Protein AF-A0A7Y0SG34-F1 (afdb_monomer)

Mean predicted aligned error: 2.85 Å

pLDDT: mean 96.0, std 1.93, range [86.69, 98.38]

Solvent-accessible surface area (backbone atoms only — not comparable to full-atom values): 5290 Å² total; per-residue (Å²): 92,63,97,73,68,72,45,52,98,57,54,61,65,70,36,43,35,60,62,60,48,54,52,49,43,51,53,39,43,78,70,74,42,93,70,56,73,91,75,56,89,70,76,48,65,58,51,78,89,48,66,86,47,54,76,66,54,34,61,77,52,41,60,60,52,49,53,58,52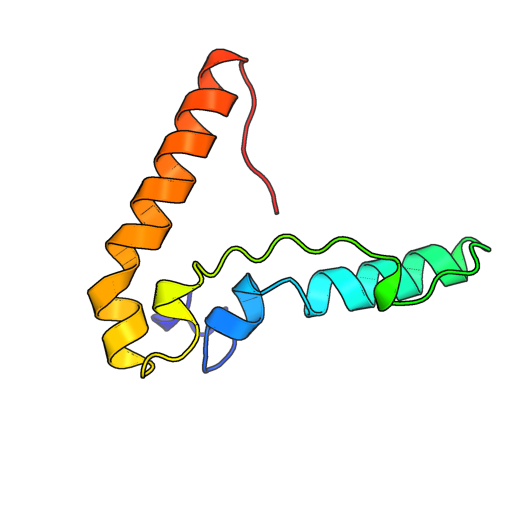,48,54,53,45,55,58,30,47,77,70,80,44,79,87,83,134

Sequence (85 aa):
AWQQGLTEPDPRSDLDGSDVMRKLVILARESGLDIEPDSVKVESLVPEELRELSLDDFFDNGALLSEILQERLTKAQRNDQVLRY

Organism: Vibrio parahaemolyticus (NCBI:txid670)

Secondary structure (DSSP, 8-state):
-GGGT-S-SSTHHHHSSHHHHHHHHHHHHHTT----GGGS----SS-HHHHTS-HHHHHHTTHHHHHHHHHHHHHHHTTT-----

Radius of gyration: 15.42 Å; Cα contacts (8 Å, |Δi|>4): 56; chains: 1; bounding box: 36×34×36 Å

Nearest PDB structures (foldseek):
  3do5-assembly1_A-2  TM=7.134E-01  e=3.544E-01  Archaeoglobus fulgidus

Foldseek 3Di:
DQVVVPAPVQNQVVQQCPVVLVVVCVVCVVVVHDDDSVNDDTDGLQPPVLPPDDSVVNVVPCVVSVVVVVVVQVVQVVVVHGDDD

InterPro domains:
  IPR001342 Homoserine dehydrogenase, catalytic [PF00742] (1-85)
  IPR011147 Bifunctional aspartokinase/homoserine dehydrogenase, homoserine dehydrogenase domain [PTHR43070] (1-85)
  IPR019811 Homoserine dehydrogenase, conserved site [PS01042] (1-23)

Structure (mmCIF, N/CA/C/O backbone):
data_AF-A0A7Y0SG34-F1
#
_entry.id   AF-A0A7Y0SG34-F1
#
loop_
_atom_site.group_PDB
_atom_site.id
_atom_site.type_symbol
_atom_site.label_atom_id
_atom_site.label_alt_id
_atom_site.label_comp_id
_atom_site.label_asym_id
_atom_site.label_entity_id
_atom_site.label_seq_id
_atom_site.pdbx_PDB_ins_code
_atom_site.Cartn_x
_atom_site.Cartn_y
_atom_site.Cartn_z
_atom_site.occupancy
_atom_site.B_iso_or_equiv
_atom_site.auth_seq_id
_atom_site.auth_comp_id
_atom_site.auth_asym_id
_atom_site.auth_atom_id
_atom_site.pdbx_PDB_model_num
ATOM 1 N N . ALA A 1 1 ? 13.778 0.152 -0.260 1.00 87.75 1 ALA A N 1
ATOM 2 C CA . ALA A 1 1 ? 12.951 -0.882 0.390 1.00 87.75 1 ALA A CA 1
ATOM 3 C C . ALA A 1 1 ? 13.111 -2.229 -0.316 1.00 87.75 1 ALA A C 1
ATOM 5 O O . ALA A 1 1 ? 13.697 -3.117 0.284 1.00 87.75 1 ALA A O 1
ATOM 6 N N . TRP A 1 2 ? 12.734 -2.352 -1.595 1.00 92.81 2 TRP A N 1
ATOM 7 C CA . 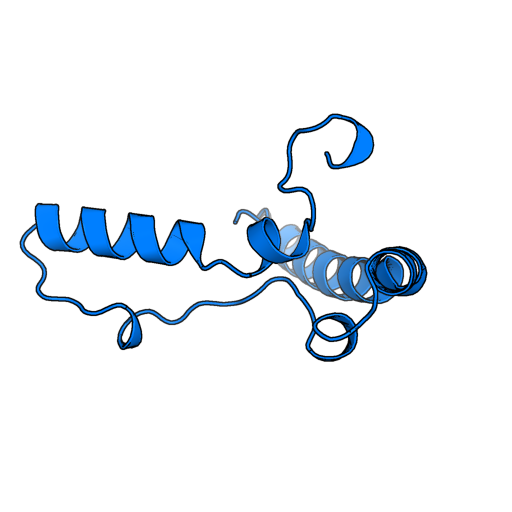TRP A 1 2 ? 12.794 -3.629 -2.330 1.00 92.81 2 TRP A CA 1
ATOM 8 C C . TRP A 1 2 ? 14.197 -4.255 -2.426 1.00 92.81 2 TRP A C 1
ATOM 10 O O . TRP A 1 2 ? 14.417 -5.341 -1.905 1.00 92.81 2 TRP A O 1
ATOM 20 N N . GLN A 1 3 ? 15.201 -3.526 -2.933 1.00 91.81 3 GLN A N 1
ATOM 21 C CA . GLN A 1 3 ? 16.600 -4.011 -2.979 1.00 91.81 3 GLN A CA 1
ATOM 22 C C . GLN A 1 3 ? 17.209 -4.312 -1.595 1.00 91.81 3 GLN A C 1
ATOM 24 O O . GLN A 1 3 ? 18.241 -4.965 -1.499 1.00 91.81 3 GLN A O 1
ATOM 29 N N . GLN A 1 4 ? 16.594 -3.803 -0.523 1.00 95.06 4 GLN A N 1
ATOM 30 C CA . GLN A 1 4 ? 17.021 -4.028 0.861 1.00 95.06 4 GLN A CA 1
ATOM 31 C C . GLN A 1 4 ? 16.275 -5.205 1.512 1.00 95.06 4 GLN A C 1
ATOM 33 O O . GLN A 1 4 ? 16.512 -5.482 2.683 1.00 95.06 4 GLN A O 1
ATOM 38 N N . GLY A 1 5 ? 15.368 -5.874 0.788 1.00 93.69 5 GLY A N 1
ATOM 39 C CA . GLY A 1 5 ? 14.562 -6.980 1.308 1.00 93.69 5 GLY A CA 1
ATOM 40 C C . GLY A 1 5 ? 13.516 -6.556 2.342 1.00 93.69 5 GLY A C 1
ATOM 41 O O . GLY A 1 5 ? 13.170 -7.348 3.209 1.00 93.69 5 GLY A O 1
ATOM 42 N N . LEU A 1 6 ? 13.052 -5.301 2.294 1.00 93.88 6 LEU A N 1
ATOM 43 C CA . LEU A 1 6 ? 12.049 -4.759 3.228 1.00 93.88 6 LEU A CA 1
ATOM 44 C C . LEU A 1 6 ? 10.607 -4.858 2.709 1.00 93.88 6 LEU A C 1
ATOM 46 O O . LEU A 1 6 ? 9.700 -4.351 3.359 1.00 93.88 6 LEU A O 1
ATOM 50 N N . THR A 1 7 ? 10.417 -5.424 1.524 1.00 94.94 7 THR A N 1
ATOM 51 C CA . THR A 1 7 ? 9.120 -5.605 0.864 1.00 94.94 7 THR A CA 1
ATOM 52 C C . THR A 1 7 ? 8.948 -7.074 0.515 1.00 94.94 7 THR A C 1
ATOM 54 O O . THR A 1 7 ? 9.927 -7.826 0.481 1.00 94.94 7 THR A O 1
ATOM 57 N N . GLU A 1 8 ? 7.731 -7.452 0.155 1.00 95.31 8 GLU A N 1
ATOM 58 C CA . GLU A 1 8 ? 7.467 -8.707 -0.534 1.00 95.31 8 GLU A CA 1
ATOM 59 C C . GLU A 1 8 ? 8.236 -8.782 -1.874 1.00 95.31 8 GLU A C 1
ATOM 61 O O . GLU A 1 8 ? 8.673 -7.746 -2.406 1.00 95.31 8 GLU A O 1
ATOM 66 N N . PRO A 1 9 ? 8.427 -9.994 -2.447 1.00 95.31 9 PRO A N 1
ATOM 67 C CA . PRO A 1 9 ? 9.094 -10.164 -3.740 1.00 95.31 9 PRO A CA 1
ATOM 68 C C . PRO A 1 9 ? 8.476 -9.297 -4.840 1.00 95.31 9 PRO A C 1
ATOM 70 O O . PRO A 1 9 ? 9.198 -8.729 -5.660 1.00 95.31 9 PRO A O 1
ATOM 73 N N . ASP A 1 10 ? 7.150 -9.159 -4.801 1.00 95.88 10 ASP A N 1
ATOM 74 C CA . ASP A 1 10 ? 6.399 -8.177 -5.567 1.00 95.88 10 ASP A CA 1
ATOM 75 C C . ASP A 1 10 ? 5.927 -7.039 -4.639 1.00 95.88 10 ASP A C 1
ATOM 77 O O . ASP A 1 10 ? 4.996 -7.248 -3.849 1.00 95.88 10 ASP A O 1
ATOM 81 N N . PRO A 1 11 ? 6.519 -5.832 -4.734 1.00 95.56 11 PRO A N 1
ATOM 82 C CA . PRO A 1 11 ? 6.215 -4.714 -3.843 1.00 95.56 11 PRO A CA 1
ATOM 83 C C . PRO A 1 11 ? 4.788 -4.180 -4.007 1.00 95.56 11 PRO A C 1
ATOM 85 O O . PRO A 1 11 ? 4.318 -3.434 -3.150 1.00 95.56 11 PRO A O 1
ATOM 88 N N . ARG A 1 12 ? 4.066 -4.549 -5.075 1.00 96.50 12 ARG A N 1
ATOM 89 C CA . ARG A 1 12 ? 2.647 -4.193 -5.226 1.00 96.50 12 ARG A CA 1
ATOM 90 C C . ARG A 1 12 ? 1.799 -4.772 -4.097 1.00 96.50 12 ARG A C 1
ATOM 92 O O . ARG A 1 12 ? 0.843 -4.124 -3.688 1.00 96.50 12 ARG A O 1
ATOM 99 N N . SER A 1 13 ? 2.195 -5.918 -3.543 1.00 95.38 13 SER A N 1
ATOM 100 C CA . SER A 1 13 ? 1.508 -6.572 -2.419 1.00 95.38 13 SER A CA 1
ATOM 101 C C . SER A 1 13 ? 1.581 -5.758 -1.120 1.00 95.38 13 SER A C 1
ATOM 103 O O . SER A 1 13 ? 0.664 -5.805 -0.309 1.00 95.38 13 SER A O 1
ATOM 105 N N . ASP A 1 14 ? 2.651 -4.982 -0.918 1.00 95.06 14 ASP A N 1
ATOM 106 C CA . ASP A 1 14 ? 2.762 -4.056 0.219 1.00 95.06 14 ASP A CA 1
ATOM 107 C C . ASP A 1 14 ? 1.956 -2.768 -0.014 1.00 95.06 14 ASP A C 1
ATOM 109 O O . ASP A 1 14 ? 1.468 -2.131 0.922 1.00 95.06 14 ASP A O 1
ATOM 113 N N . LEU A 1 15 ? 1.828 -2.366 -1.280 1.00 95.81 15 LEU A N 1
ATOM 114 C CA . LEU A 1 15 ? 1.196 -1.117 -1.701 1.00 95.81 15 LEU A CA 1
ATOM 115 C C . LEU A 1 15 ? -0.320 -1.247 -1.915 1.00 95.81 15 LEU A C 1
ATOM 117 O O . LEU A 1 15 ? -1.015 -0.231 -1.939 1.00 95.81 15 LEU A O 1
ATOM 121 N N . ASP A 1 16 ? -0.853 -2.461 -2.060 1.00 95.62 16 ASP A N 1
ATOM 122 C CA . ASP A 1 16 ? -2.272 -2.688 -2.353 1.00 95.62 16 ASP A CA 1
ATOM 123 C C . ASP A 1 16 ? -3.212 -2.483 -1.152 1.00 95.62 16 ASP A C 1
ATOM 125 O O . ASP A 1 16 ? -4.417 -2.316 -1.338 1.00 95.62 16 ASP A O 1
ATOM 129 N N . GLY A 1 17 ? -2.661 -2.446 0.067 1.00 95.06 17 GLY A N 1
ATOM 130 C CA . GLY A 1 17 ? -3.404 -2.214 1.309 1.00 95.06 17 GLY A CA 1
ATOM 131 C C . GLY A 1 17 ? -4.134 -3.434 1.870 1.00 95.06 17 GLY A C 1
ATOM 132 O O . GLY A 1 17 ? -4.773 -3.332 2.919 1.00 95.06 17 GLY A O 1
ATOM 133 N N . SER A 1 18 ? -4.015 -4.600 1.234 1.00 94.62 18 SER A N 1
ATOM 134 C CA . SER A 1 18 ? -4.675 -5.833 1.666 1.00 94.62 18 SER A CA 1
ATOM 135 C C . SER A 1 18 ? -4.217 -6.281 3.059 1.00 94.62 18 SER A C 1
ATOM 137 O O . SER A 1 18 ? -5.032 -6.739 3.864 1.00 94.62 18 SER A O 1
ATOM 139 N N . ASP A 1 19 ? -2.935 -6.108 3.392 1.00 94.88 19 ASP A N 1
ATOM 140 C CA . ASP A 1 19 ? -2.401 -6.452 4.712 1.00 94.88 19 ASP A CA 1
ATOM 141 C C . ASP A 1 19 ? -2.917 -5.530 5.823 1.00 94.88 19 ASP A C 1
ATOM 143 O O . ASP A 1 19 ? -3.367 -5.997 6.875 1.00 94.88 19 ASP A O 1
ATOM 147 N N . VAL A 1 20 ? -2.941 -4.224 5.557 1.00 95.25 20 VAL A N 1
ATOM 148 C CA . VAL A 1 20 ? -3.486 -3.223 6.483 1.00 95.25 20 VAL A CA 1
ATOM 149 C C . VAL A 1 20 ? -4.980 -3.459 6.704 1.00 95.25 20 VAL A C 1
ATOM 151 O O . VAL A 1 20 ? -5.436 -3.441 7.847 1.00 95.25 20 VAL A O 1
ATOM 154 N N . MET A 1 21 ? -5.732 -3.772 5.644 1.00 97.06 21 MET A N 1
ATOM 155 C CA . MET A 1 21 ? -7.148 -4.132 5.733 1.00 97.06 21 MET A CA 1
ATOM 156 C C . MET A 1 21 ? -7.371 -5.334 6.654 1.00 97.06 21 MET A C 1
ATOM 158 O O . MET A 1 21 ? -8.198 -5.259 7.563 1.00 97.06 21 MET A O 1
ATOM 162 N N . ARG A 1 22 ? -6.627 -6.435 6.463 1.00 96.88 22 ARG A N 1
ATOM 163 C CA . ARG A 1 22 ? -6.756 -7.629 7.319 1.00 96.88 22 ARG A CA 1
ATOM 164 C C . ARG A 1 22 ? -6.504 -7.288 8.785 1.00 96.88 22 ARG A C 1
ATOM 166 O O . ARG A 1 22 ? -7.286 -7.686 9.647 1.00 96.88 22 ARG A O 1
ATOM 173 N N . LYS A 1 23 ? -5.447 -6.521 9.065 1.00 96.50 23 LYS A N 1
ATOM 174 C CA . LYS A 1 23 ? -5.104 -6.080 10.425 1.00 96.50 23 LYS A CA 1
ATOM 175 C C . LYS A 1 23 ? -6.199 -5.201 11.030 1.00 96.50 23 LYS A C 1
ATOM 177 O O . LYS A 1 23 ? -6.581 -5.421 12.175 1.00 96.50 23 LYS A O 1
ATOM 182 N N . LEU A 1 24 ? -6.742 -4.256 10.264 1.00 96.88 24 LEU A N 1
ATOM 183 C CA . LEU A 1 24 ? -7.835 -3.388 10.703 1.00 96.88 24 LEU A CA 1
ATOM 184 C C . LEU A 1 24 ? -9.093 -4.191 11.059 1.00 96.88 24 LEU A C 1
ATOM 186 O O . LEU A 1 24 ? -9.668 -3.964 12.119 1.00 96.88 24 LEU A O 1
ATOM 190 N N . VAL A 1 25 ? -9.501 -5.142 10.211 1.00 98.06 25 VAL A N 1
ATOM 191 C CA . VAL A 1 25 ? -10.676 -5.999 10.463 1.00 98.06 25 VAL A CA 1
ATOM 192 C C . VAL A 1 25 ? -10.492 -6.814 11.741 1.00 98.06 25 VAL A C 1
ATOM 194 O O . VAL A 1 25 ? -11.403 -6.865 12.564 1.00 98.06 25 VAL A O 1
ATOM 197 N N . ILE A 1 26 ? -9.310 -7.411 11.940 1.00 98.06 26 ILE A N 1
ATOM 198 C CA . ILE A 1 26 ? -8.991 -8.148 13.171 1.00 98.06 26 ILE A CA 1
ATOM 199 C C . ILE A 1 26 ? -9.135 -7.225 14.386 1.00 98.06 26 ILE A C 1
ATOM 201 O O . ILE A 1 26 ? -9.876 -7.545 15.308 1.00 98.06 26 ILE A O 1
ATOM 205 N N . LEU A 1 27 ? -8.499 -6.051 14.370 1.00 98.06 27 LEU A N 1
ATOM 206 C CA . LEU A 1 27 ? -8.551 -5.111 15.496 1.00 98.06 27 LEU A CA 1
ATOM 207 C C . LEU A 1 27 ? -9.969 -4.604 15.790 1.00 98.06 27 LEU A C 1
ATOM 209 O O . LEU A 1 27 ? -10.340 -4.448 16.954 1.00 98.06 27 LEU A O 1
ATOM 213 N N . ALA A 1 28 ? -10.767 -4.356 14.752 1.00 98.00 28 ALA A N 1
ATOM 214 C CA . ALA A 1 28 ? -12.151 -3.925 14.899 1.00 98.00 28 ALA A CA 1
ATOM 215 C C . ALA A 1 28 ? -13.007 -5.011 15.571 1.00 98.00 28 ALA A C 1
ATOM 217 O O . ALA A 1 28 ? -13.737 -4.709 16.517 1.00 98.00 28 ALA A O 1
ATOM 218 N N . ARG A 1 29 ? -12.852 -6.273 15.152 1.00 97.88 29 ARG A N 1
ATOM 219 C CA . ARG A 1 29 ? -13.535 -7.427 15.757 1.00 97.88 29 ARG A CA 1
ATOM 220 C C . ARG A 1 29 ? -13.136 -7.638 17.211 1.00 97.88 29 ARG A C 1
ATOM 222 O O . ARG A 1 29 ? -14.011 -7.780 18.060 1.00 97.88 29 ARG A O 1
ATOM 229 N N . GLU A 1 30 ? -11.843 -7.551 17.522 1.00 98.19 30 GLU A N 1
ATOM 230 C CA . GLU A 1 30 ? -11.349 -7.608 18.909 1.00 98.19 30 GLU A CA 1
ATOM 231 C C . GLU A 1 30 ? -11.890 -6.451 19.772 1.00 98.19 30 GLU A C 1
ATOM 233 O O . GLU A 1 30 ? -12.029 -6.582 20.987 1.00 98.19 30 GLU A O 1
ATOM 238 N N . SER A 1 31 ? -12.258 -5.328 19.148 1.00 98.06 31 SER A N 1
ATOM 239 C C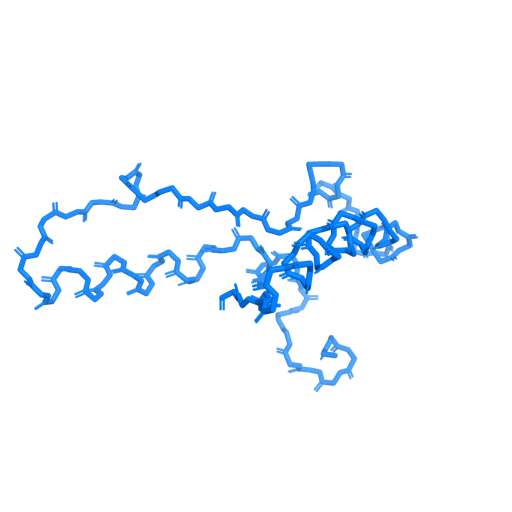A . SER A 1 31 ? -12.895 -4.180 19.810 1.00 98.06 31 SER A CA 1
ATOM 240 C C . SER A 1 31 ? -14.426 -4.294 19.914 1.00 98.06 31 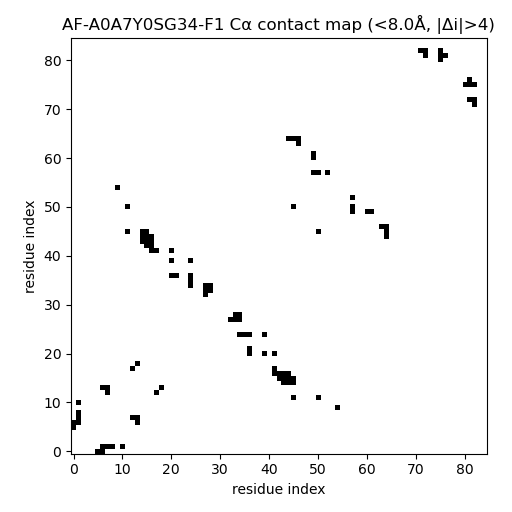SER A C 1
ATOM 242 O O . SER A 1 31 ? -15.079 -3.350 20.360 1.00 98.06 31 SER A O 1
ATOM 244 N N . GLY A 1 32 ? -15.016 -5.424 19.509 1.00 97.88 32 GLY A N 1
ATOM 245 C CA . GLY A 1 32 ? -16.459 -5.678 19.567 1.00 97.88 32 GLY A CA 1
ATOM 246 C C . GLY A 1 32 ? -17.262 -5.142 18.377 1.00 97.88 32 GLY A C 1
ATOM 247 O O . GLY A 1 32 ? -18.488 -5.081 18.460 1.00 97.88 32 GLY A O 1
ATOM 248 N N . LEU A 1 33 ? -16.602 -4.742 17.284 1.00 97.88 33 LEU A N 1
ATOM 249 C CA . LEU A 1 33 ? -17.268 -4.331 16.047 1.00 97.88 33 LEU A CA 1
ATOM 250 C C . LEU A 1 33 ? -17.446 -5.532 15.115 1.00 97.88 33 LEU A C 1
ATOM 252 O O . LEU A 1 33 ? -16.476 -6.193 14.749 1.00 97.88 33 LEU A O 1
ATOM 256 N N . ASP A 1 34 ? -18.681 -5.773 14.683 1.00 96.31 34 ASP A N 1
ATOM 257 C CA . ASP A 1 34 ? -18.981 -6.775 13.663 1.00 96.31 34 ASP A CA 1
ATOM 258 C C . ASP A 1 34 ? -18.784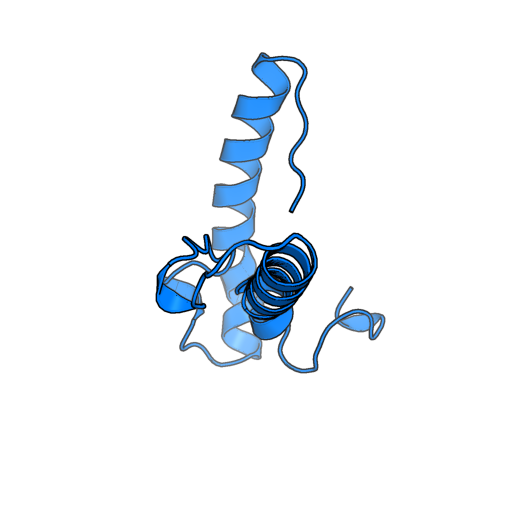 -6.165 12.268 1.00 96.31 34 ASP A C 1
ATOM 260 O O . ASP A 1 34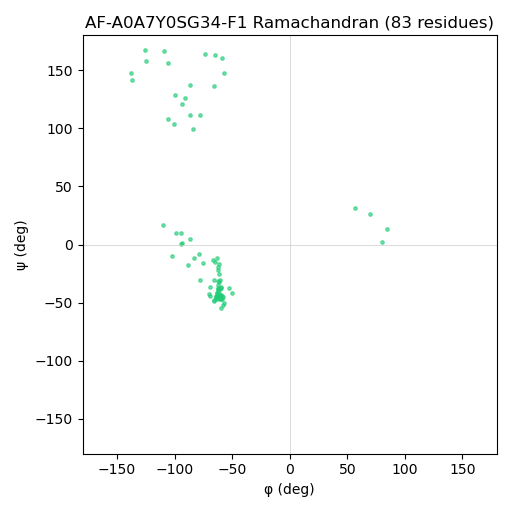 ? -19.600 -5.373 11.791 1.00 96.31 34 ASP A O 1
ATOM 264 N N . ILE A 1 35 ? -17.634 -6.453 11.657 1.00 96.94 35 ILE A N 1
ATOM 265 C CA . ILE A 1 35 ? -17.227 -5.922 10.355 1.00 96.94 35 ILE A CA 1
ATOM 266 C C . ILE A 1 35 ? -16.613 -7.030 9.499 1.00 96.94 35 ILE A C 1
ATOM 268 O O . ILE A 1 35 ? -15.850 -7.865 9.992 1.00 96.94 35 ILE A O 1
ATOM 272 N N . GLU A 1 36 ? -16.916 -7.005 8.204 1.00 96.50 36 GLU A N 1
ATOM 273 C CA . GLU A 1 36 ? -16.319 -7.875 7.188 1.00 96.50 36 GLU A CA 1
ATOM 274 C C . GLU A 1 36 ? -15.312 -7.108 6.315 1.00 96.50 36 GLU A C 1
ATOM 276 O O . GLU A 1 36 ? -15.445 -5.889 6.177 1.00 96.50 36 GLU A O 1
ATOM 281 N N . PRO A 1 37 ? -14.330 -7.782 5.684 1.00 95.19 37 PRO A N 1
ATOM 282 C CA . PRO A 1 37 ? -13.368 -7.141 4.781 1.00 95.19 37 PRO A CA 1
ATOM 283 C C . PRO A 1 37 ? -14.013 -6.251 3.714 1.00 95.19 37 PRO A C 1
ATOM 285 O O . PRO A 1 37 ? -13.573 -5.123 3.521 1.00 95.19 37 PRO A O 1
ATOM 288 N N . ASP A 1 38 ? -15.119 -6.694 3.114 1.00 95.25 38 ASP A N 1
ATOM 289 C CA . ASP A 1 38 ? -15.850 -5.944 2.080 1.00 95.25 38 ASP A CA 1
ATOM 290 C C . ASP A 1 38 ? -16.475 -4.635 2.600 1.00 95.25 38 ASP A C 1
ATOM 292 O O . ASP A 1 38 ? -16.872 -3.765 1.825 1.00 95.25 38 ASP A O 1
ATOM 296 N N . SER A 1 39 ? -16.563 -4.474 3.923 1.00 94.50 39 SER A N 1
ATOM 297 C CA . SER A 1 39 ? -17.015 -3.235 4.563 1.00 94.50 39 SER A CA 1
ATOM 298 C C . SER A 1 39 ? -15.895 -2.198 4.700 1.00 94.50 39 SER A C 1
ATOM 300 O O . SER A 1 39 ? -16.165 -1.041 5.033 1.00 94.50 39 SER A O 1
ATOM 302 N N . VAL A 1 40 ? -14.638 -2.583 4.462 1.00 95.06 40 VAL A N 1
ATOM 303 C CA . VAL A 1 40 ? -13.476 -1.701 4.556 1.00 95.06 40 VAL A CA 1
ATOM 304 C C . VAL A 1 40 ? -13.176 -1.104 3.189 1.00 95.06 40 VAL A C 1
ATOM 306 O O . VAL A 1 40 ? -12.881 -1.800 2.222 1.00 95.06 40 VAL A O 1
ATOM 309 N N . LYS A 1 41 ? -13.200 0.227 3.112 1.00 95.69 41 LYS A N 1
ATOM 310 C CA . LYS A 1 41 ? -12.706 0.939 1.933 1.00 95.69 41 LYS A CA 1
ATOM 311 C C . LYS A 1 41 ? -11.186 0.977 1.984 1.00 95.69 41 LYS A C 1
ATOM 313 O O . LYS A 1 41 ? -10.622 1.666 2.830 1.00 95.69 41 LYS A O 1
ATOM 318 N N . VAL A 1 42 ? -10.552 0.251 1.074 1.00 94.81 42 VAL A N 1
ATOM 319 C CA . VAL A 1 42 ? -9.098 0.243 0.906 1.00 94.81 42 VAL A CA 1
ATOM 320 C C . VAL A 1 42 ? -8.737 1.145 -0.260 1.00 94.81 42 VAL A C 1
ATOM 322 O O . VAL A 1 42 ? -9.289 1.019 -1.353 1.00 94.81 42 VAL A O 1
ATOM 325 N N . GLU A 1 43 ? -7.807 2.060 -0.024 1.00 94.38 43 GLU A N 1
ATOM 326 C CA . GLU A 1 43 ? -7.199 2.849 -1.083 1.00 94.38 43 GLU A CA 1
ATOM 327 C C . GLU A 1 43 ? -5.830 2.257 -1.413 1.00 94.38 43 GLU A C 1
ATOM 329 O O . GLU A 1 43 ? -4.874 2.436 -0.664 1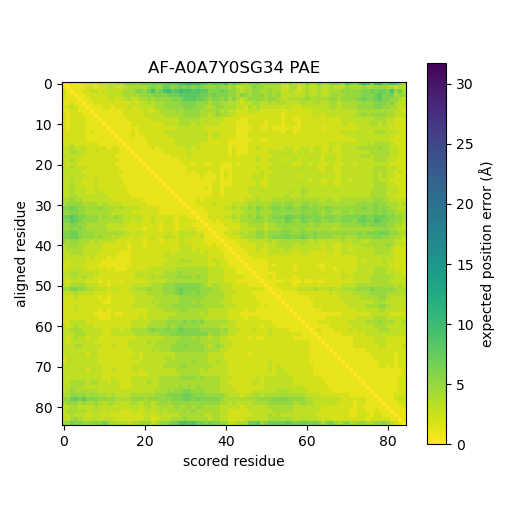.00 94.38 43 GLU A O 1
ATOM 334 N N . SER A 1 44 ? -5.753 1.541 -2.535 1.00 95.56 44 SER A N 1
ATOM 335 C CA . SER A 1 44 ? -4.486 1.021 -3.044 1.00 95.56 44 SER A CA 1
ATOM 336 C C . SER A 1 44 ? -3.576 2.170 -3.471 1.00 95.56 44 SER A C 1
ATOM 338 O O . SER A 1 44 ? -4.008 3.094 -4.165 1.00 95.56 44 SER A O 1
ATOM 340 N N . LEU A 1 45 ? -2.298 2.081 -3.107 1.00 95.81 45 LEU A N 1
ATOM 341 C CA . LEU A 1 45 ? -1.268 2.965 -3.642 1.00 95.81 45 LEU A CA 1
ATOM 342 C C . LEU A 1 45 ? -0.822 2.543 -5.044 1.00 95.81 45 LEU A C 1
ATOM 344 O O . LEU A 1 45 ? -0.076 3.285 -5.663 1.00 95.81 45 LEU A O 1
ATOM 348 N N . VAL A 1 46 ? -1.249 1.388 -5.563 1.00 96.25 46 VAL A N 1
ATOM 349 C CA . VAL A 1 46 ? -0.892 0.928 -6.912 1.00 96.25 46 VAL A CA 1
ATOM 350 C C . VAL A 1 46 ? -1.888 1.507 -7.930 1.00 96.25 46 VAL A C 1
ATOM 352 O O . VAL A 1 46 ? -3.060 1.100 -7.932 1.00 96.25 46 VAL A O 1
ATOM 355 N N . PRO A 1 47 ? -1.456 2.429 -8.818 1.00 95.81 47 PRO A N 1
ATOM 356 C CA . PRO A 1 47 ? -2.286 2.933 -9.908 1.00 95.81 47 PRO A CA 1
ATOM 357 C C . PRO A 1 47 ? -2.774 1.781 -10.784 1.00 95.81 47 PRO A C 1
ATOM 359 O O . PRO A 1 47 ? -2.083 0.772 -10.932 1.00 95.81 47 PRO A O 1
ATOM 362 N N . GLU A 1 48 ? -3.967 1.916 -11.356 1.00 95.44 48 GLU A N 1
ATOM 363 C CA . GLU A 1 48 ? -4.596 0.847 -12.137 1.00 95.44 48 GLU A CA 1
ATOM 364 C C . GLU A 1 48 ? -3.736 0.427 -13.334 1.00 95.44 48 GLU A C 1
ATOM 366 O O . GLU A 1 48 ? -3.593 -0.763 -13.604 1.00 95.44 48 GLU A O 1
ATOM 371 N N . GLU A 1 49 ? -3.060 1.393 -13.954 1.00 95.94 49 GLU A N 1
ATOM 372 C CA . GLU A 1 49 ? -2.134 1.217 -15.071 1.00 95.94 49 GLU A CA 1
ATOM 373 C C . GLU A 1 49 ? -0.913 0.356 -14.715 1.00 95.94 49 GLU A C 1
ATOM 375 O O . GLU A 1 49 ? -0.288 -0.213 -15.606 1.00 95.94 49 GLU A O 1
ATOM 380 N N . LEU A 1 50 ? -0.570 0.251 -13.425 1.00 96.56 50 LEU A N 1
ATOM 381 C CA . LEU A 1 50 ? 0.609 -0.473 -12.946 1.00 96.56 50 LEU A CA 1
ATOM 382 C C . LEU A 1 50 ? 0.288 -1.858 -12.360 1.00 96.56 50 LEU A C 1
ATOM 384 O O . LEU A 1 50 ? 1.211 -2.625 -12.078 1.00 96.56 50 LEU A O 1
ATOM 388 N N . ARG A 1 51 ? -0.992 -2.201 -12.148 1.00 94.75 51 ARG A N 1
ATOM 389 C CA . ARG A 1 51 ? -1.372 -3.434 -11.427 1.00 94.75 51 ARG A CA 1
ATOM 390 C C . ARG A 1 51 ? -0.984 -4.703 -12.175 1.00 94.75 51 ARG A C 1
ATOM 392 O O . ARG A 1 51 ? -0.347 -5.569 -11.589 1.00 94.75 51 ARG A O 1
ATOM 399 N N . GLU A 1 52 ? -1.310 -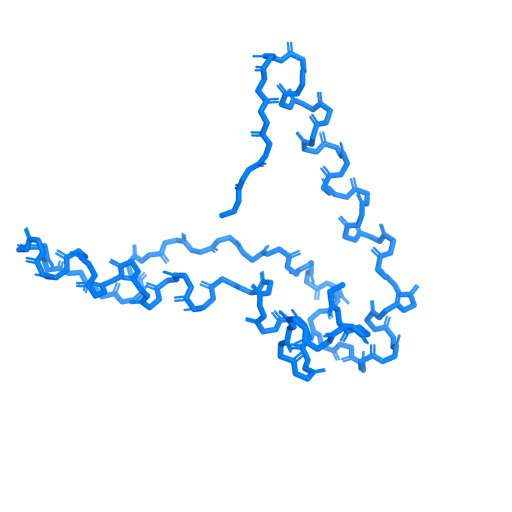4.777 -13.460 1.00 94.81 52 GLU A N 1
ATOM 400 C CA . GLU A 1 52 ? -1.188 -5.997 -14.278 1.00 94.81 52 GLU A CA 1
ATOM 401 C C . GLU A 1 52 ? 0.134 -6.087 -15.064 1.00 94.81 52 GLU A C 1
ATOM 403 O O . GLU A 1 52 ? 0.297 -6.938 -15.937 1.00 94.81 52 GLU A O 1
ATOM 408 N N . LEU A 1 53 ? 1.088 -5.193 -14.788 1.00 96.62 53 LEU A N 1
ATOM 409 C CA . LEU A 1 53 ? 2.381 -5.170 -15.471 1.00 96.62 53 LEU A CA 1
ATOM 410 C C . LEU A 1 53 ? 3.305 -6.311 -15.014 1.00 96.62 53 LEU A C 1
ATOM 412 O O . LEU A 1 53 ? 3.107 -6.929 -13.962 1.00 96.62 53 LEU A O 1
ATOM 416 N N . SER A 1 54 ? 4.362 -6.582 -15.780 1.00 97.75 54 SER A N 1
ATOM 417 C CA . SER A 1 54 ? 5.476 -7.366 -15.245 1.00 97.75 54 SER A CA 1
ATOM 418 C C . SER A 1 54 ? 6.160 -6.600 -14.102 1.00 97.75 54 SER A C 1
ATOM 420 O O . SER A 1 54 ? 5.958 -5.396 -13.939 1.00 97.75 54 SER A O 1
ATOM 422 N N . LEU A 1 55 ? 6.963 -7.287 -13.286 1.00 96.00 55 LEU A N 1
ATOM 423 C CA . LEU A 1 55 ? 7.688 -6.621 -12.200 1.00 96.00 55 LEU A CA 1
ATOM 424 C C . LEU A 1 55 ? 8.678 -5.572 -12.736 1.00 96.00 55 LEU A C 1
ATOM 426 O O . LEU A 1 55 ? 8.787 -4.490 -12.164 1.00 96.00 55 LEU A O 1
ATOM 430 N N . ASP A 1 56 ? 9.356 -5.876 -13.844 1.00 97.12 56 ASP A N 1
ATOM 431 C CA . ASP A 1 56 ? 10.293 -4.951 -14.485 1.00 97.12 56 ASP A CA 1
ATOM 432 C C . ASP A 1 56 ? 9.547 -3.724 -15.030 1.00 97.12 56 ASP A C 1
ATOM 434 O O . ASP A 1 56 ? 9.893 -2.592 -14.696 1.00 97.12 56 ASP A O 1
ATOM 438 N N . ASP A 1 57 ? 8.441 -3.941 -15.750 1.00 97.62 57 ASP A N 1
ATOM 439 C CA . ASP A 1 57 ? 7.610 -2.851 -16.273 1.00 97.62 57 ASP A CA 1
ATOM 440 C C . ASP A 1 57 ? 6.998 -2.000 -15.147 1.00 97.62 57 ASP A C 1
ATOM 442 O O . ASP A 1 57 ? 6.861 -0.785 -15.291 1.00 97.62 57 ASP A O 1
ATOM 446 N N . PHE A 1 58 ? 6.636 -2.604 -14.010 1.00 97.25 58 PHE A N 1
ATOM 447 C CA . PHE A 1 58 ? 6.161 -1.873 -12.833 1.00 97.25 58 PHE A CA 1
ATOM 448 C C . PHE A 1 58 ? 7.216 -0.878 -12.331 1.00 97.25 58 PHE A C 1
ATOM 450 O O . PHE A 1 58 ? 6.887 0.274 -12.036 1.00 97.25 58 PHE A O 1
ATOM 457 N N . PHE A 1 59 ? 8.483 -1.298 -12.255 1.00 95.69 59 PHE A N 1
ATOM 458 C CA . PHE A 1 59 ? 9.572 -0.415 -11.845 1.00 95.69 59 PHE A CA 1
ATOM 459 C C . PHE A 1 59 ? 9.889 0.644 -12.901 1.00 95.69 59 PHE A C 1
ATOM 461 O O . PHE A 1 59 ? 10.034 1.816 -12.545 1.00 95.69 59 PHE A O 1
ATOM 468 N N . ASP A 1 60 ? 9.922 0.266 -14.179 1.00 97.31 60 ASP A N 1
ATOM 469 C CA . ASP A 1 60 ? 10.182 1.189 -15.288 1.00 97.31 60 ASP A CA 1
ATOM 470 C C . ASP A 1 60 ? 9.112 2.291 -15.382 1.00 97.31 60 ASP A C 1
ATOM 472 O O . ASP A 1 60 ? 9.415 3.438 -15.716 1.00 97.31 60 ASP A O 1
ATOM 476 N N . ASN A 1 61 ? 7.868 1.977 -15.005 1.00 96.38 61 ASN A N 1
ATOM 477 C CA . ASN A 1 61 ? 6.744 2.916 -14.993 1.00 96.38 61 ASN A CA 1
ATOM 478 C C . ASN A 1 61 ? 6.449 3.518 -13.602 1.00 96.38 61 ASN A C 1
ATOM 480 O O . ASN A 1 61 ? 5.459 4.233 -13.424 1.00 96.38 61 ASN A O 1
ATOM 484 N N . GLY A 1 62 ? 7.325 3.312 -12.609 1.00 94.19 62 GLY A N 1
ATOM 485 C CA . GLY A 1 62 ? 7.140 3.793 -11.231 1.00 94.19 62 GLY A CA 1
ATOM 486 C C . GLY A 1 62 ? 7.089 5.323 -11.075 1.00 94.19 62 GLY A C 1
ATOM 487 O O . GLY A 1 62 ? 6.694 5.842 -10.023 1.00 94.19 62 GLY A O 1
ATOM 488 N N . ALA A 1 63 ? 7.445 6.071 -12.124 1.00 95.75 63 ALA A N 1
ATOM 489 C CA . ALA A 1 63 ? 7.290 7.523 -12.172 1.00 95.75 63 ALA A CA 1
ATOM 490 C C . ALA A 1 63 ? 5.823 7.958 -12.009 1.00 95.75 63 ALA A C 1
ATOM 492 O O . ALA A 1 63 ? 5.564 8.919 -11.289 1.00 95.75 63 ALA A O 1
ATOM 493 N N . LEU A 1 64 ? 4.863 7.209 -12.567 1.00 95.88 64 LEU A N 1
ATOM 494 C CA . LEU A 1 64 ? 3.433 7.519 -12.449 1.00 95.88 64 LEU A CA 1
ATOM 495 C C . LEU A 1 64 ? 2.972 7.535 -10.983 1.00 95.88 64 LEU A C 1
ATOM 497 O O . LEU A 1 64 ? 2.322 8.476 -10.527 1.00 95.88 64 LEU A O 1
ATOM 501 N N . LEU A 1 65 ? 3.364 6.514 -10.216 1.00 94.50 65 LEU A N 1
ATOM 502 C CA . LEU A 1 65 ? 3.104 6.457 -8.777 1.00 94.50 65 LEU A CA 1
ATOM 503 C C . LEU A 1 65 ? 3.749 7.646 -8.050 1.00 94.50 65 LEU A C 1
ATOM 505 O O . LEU A 1 65 ? 3.130 8.277 -7.189 1.00 94.50 65 LEU A O 1
ATOM 509 N N . SER A 1 66 ? 4.988 7.970 -8.419 1.00 95.19 66 SER A N 1
ATOM 510 C CA . SER A 1 66 ? 5.732 9.079 -7.820 1.00 95.19 66 SER A CA 1
ATOM 511 C C . SER A 1 66 ? 5.028 10.422 -8.036 1.00 95.19 66 SER A C 1
ATOM 513 O O . SER A 1 66 ? 4.906 11.201 -7.092 1.00 95.19 66 SER A O 1
ATOM 515 N N . GLU A 1 67 ? 4.512 10.682 -9.238 1.00 97.00 67 GLU A N 1
ATOM 516 C CA . GLU A 1 67 ? 3.776 11.909 -9.566 1.00 97.00 67 GLU A CA 1
ATOM 517 C C . GLU A 1 67 ? 2.489 12.047 -8.743 1.00 97.00 67 GLU A C 1
ATOM 519 O O . GLU A 1 67 ? 2.256 13.092 -8.125 1.00 97.00 67 GLU A O 1
ATOM 524 N N . ILE A 1 68 ? 1.697 10.972 -8.651 1.00 96.00 68 ILE A N 1
ATOM 525 C CA . ILE A 1 68 ? 0.451 10.944 -7.869 1.00 96.00 68 ILE A CA 1
ATOM 526 C C . ILE A 1 68 ? 0.729 11.253 -6.391 1.00 96.00 68 ILE A C 1
ATOM 528 O O . ILE A 1 68 ? 0.042 12.074 -5.770 1.00 96.00 68 ILE A O 1
ATOM 532 N N . LEU A 1 69 ? 1.744 10.612 -5.805 1.00 96.19 69 LEU A N 1
ATOM 533 C CA . LEU A 1 69 ? 2.104 10.825 -4.402 1.00 96.19 69 LEU A CA 1
ATOM 534 C C . LEU A 1 69 ? 2.700 12.213 -4.164 1.00 96.19 69 LEU A C 1
ATOM 536 O O . LEU A 1 69 ? 2.411 12.828 -3.134 1.00 96.19 69 LEU A O 1
ATOM 540 N N . GLN A 1 70 ? 3.478 12.736 -5.112 1.00 97.69 70 GLN A N 1
ATOM 541 C CA . GLN A 1 70 ? 4.049 14.075 -5.021 1.00 97.69 70 GLN A CA 1
ATOM 542 C C . GLN A 1 70 ? 2.953 15.146 -5.002 1.00 97.69 70 GLN A C 1
ATOM 544 O O . GLN A 1 70 ? 3.016 16.072 -4.189 1.00 97.69 70 GLN A O 1
ATOM 549 N N . GLU A 1 71 ? 1.910 15.003 -5.824 1.00 97.44 71 GLU A N 1
ATOM 550 C CA . GLU A 1 71 ? 0.768 15.921 -5.808 1.00 97.44 71 GLU A CA 1
ATOM 551 C C . GLU A 1 71 ? 0.051 15.903 -4.446 1.00 97.44 71 GLU A C 1
ATOM 553 O O . GLU A 1 71 ? -0.236 16.959 -3.866 1.00 97.44 71 GLU A O 1
ATOM 558 N N . ARG A 1 72 ? -0.205 14.708 -3.896 1.00 96.62 72 ARG A N 1
ATOM 559 C CA . ARG A 1 72 ? -0.820 14.543 -2.567 1.00 96.62 72 ARG A CA 1
ATOM 560 C C . ARG A 1 72 ? 0.041 15.152 -1.465 1.00 96.62 72 ARG A C 1
ATOM 562 O O . ARG A 1 72 ? -0.487 15.830 -0.583 1.00 96.62 72 ARG A O 1
ATOM 569 N N . LEU A 1 73 ? 1.357 14.960 -1.534 1.00 98.06 73 LEU A N 1
ATOM 570 C CA . LEU A 1 73 ? 2.300 15.500 -0.561 1.00 98.06 73 LEU A CA 1
ATOM 571 C C . LEU A 1 73 ? 2.295 17.028 -0.591 1.00 98.06 73 LEU A C 1
ATOM 573 O O . LEU A 1 73 ? 2.183 17.657 0.457 1.00 98.06 73 LEU A O 1
ATOM 577 N N . THR A 1 74 ? 2.339 17.632 -1.780 1.00 98.06 74 THR A N 1
ATOM 578 C CA . THR A 1 74 ? 2.265 19.090 -1.929 1.00 98.06 74 THR A CA 1
ATOM 579 C C . THR A 1 74 ? 0.951 19.652 -1.383 1.00 98.06 74 THR A C 1
ATOM 581 O O . THR A 1 74 ? 0.959 20.705 -0.746 1.00 98.06 74 THR A O 1
ATOM 584 N N . LYS A 1 75 ? -0.181 18.960 -1.576 1.00 98.06 75 LYS A N 1
ATOM 585 C CA . LYS A 1 75 ? -1.466 19.359 -0.977 1.00 98.06 75 LYS A CA 1
ATOM 586 C C . LYS A 1 75 ? -1.430 19.296 0.552 1.00 98.06 75 LYS A C 1
ATOM 588 O O . LYS A 1 75 ? -1.868 20.249 1.188 1.00 98.06 75 LYS A O 1
ATOM 593 N N . ALA A 1 76 ? -0.885 18.227 1.132 1.00 98.00 76 ALA A N 1
ATOM 594 C CA . ALA A 1 76 ? -0.768 18.079 2.583 1.00 98.00 76 ALA A CA 1
ATOM 595 C C . ALA A 1 76 ? 0.146 19.153 3.200 1.00 98.00 76 ALA A C 1
ATOM 597 O O . ALA A 1 76 ? -0.218 19.793 4.184 1.00 98.00 76 ALA A O 1
ATOM 598 N N . GLN A 1 77 ? 1.293 19.424 2.573 1.00 98.12 77 GLN A N 1
ATOM 599 C CA . GLN A 1 77 ? 2.259 20.418 3.049 1.00 98.12 77 GLN A CA 1
ATOM 600 C C . GLN A 1 77 ? 1.698 21.843 3.077 1.00 98.12 77 GLN A C 1
ATOM 602 O O . GLN A 1 77 ? 2.059 22.615 3.957 1.00 98.12 77 GLN A O 1
ATOM 607 N N . ARG A 1 78 ? 0.780 22.197 2.165 1.00 97.81 78 ARG A N 1
ATOM 608 C CA . ARG A 1 78 ? 0.088 23.502 2.194 1.00 97.81 78 ARG A CA 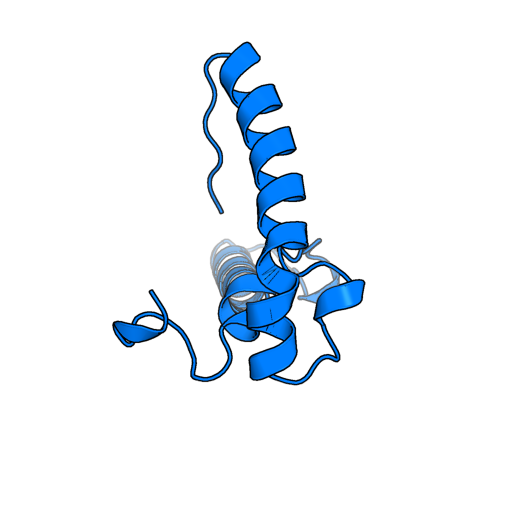1
ATOM 609 C C . ARG A 1 78 ? -0.760 23.710 3.452 1.00 97.81 78 ARG A C 1
ATOM 611 O O . ARG A 1 78 ? -1.081 24.849 3.765 1.00 97.81 78 ARG A O 1
ATOM 618 N N . ASN A 1 79 ? -1.105 22.626 4.141 1.00 97.38 79 ASN A N 1
ATOM 619 C CA . ASN A 1 79 ? -1.883 22.627 5.373 1.00 97.38 79 ASN A CA 1
ATOM 620 C C . ASN A 1 79 ? -1.031 22.239 6.598 1.00 97.38 79 ASN A C 1
ATOM 622 O O . ASN A 1 79 ? -1.599 21.831 7.608 1.00 97.38 79 ASN A O 1
ATOM 626 N N . ASP A 1 80 ? 0.305 22.291 6.504 1.00 97.88 80 ASP A N 1
ATOM 627 C CA . ASP A 1 80 ? 1.244 21.828 7.543 1.00 97.88 80 ASP A CA 1
ATOM 628 C C . ASP A 1 80 ? 1.047 20.350 7.954 1.00 97.88 80 ASP A C 1
ATOM 630 O O . ASP A 1 80 ? 1.298 19.947 9.092 1.00 97.88 80 ASP A O 1
ATOM 634 N N . GLN A 1 81 ? 0.598 19.511 7.015 1.00 98.38 81 GLN A N 1
ATOM 635 C CA . GLN A 1 81 ? 0.349 18.080 7.215 1.00 98.38 81 GLN A CA 1
ATOM 636 C C . GLN A 1 81 ? 1.379 17.199 6.494 1.00 98.38 81 GLN A C 1
ATOM 638 O O . GLN A 1 81 ? 2.129 17.637 5.619 1.00 98.38 81 GLN A O 1
ATOM 643 N N . VAL A 1 82 ? 1.383 15.910 6.846 1.00 97.50 82 VAL A N 1
ATOM 644 C CA . VAL A 1 82 ? 2.220 14.869 6.232 1.00 97.50 82 VAL A CA 1
ATOM 645 C C . VAL A 1 82 ? 1.365 13.714 5.715 1.00 97.50 82 VAL A C 1
ATOM 647 O O . VAL A 1 82 ? 0.260 13.493 6.205 1.00 97.50 82 VAL A O 1
ATOM 650 N N . LEU A 1 83 ? 1.899 12.941 4.766 1.00 96.25 83 LEU A N 1
ATOM 651 C CA . LEU A 1 83 ? 1.291 11.680 4.336 1.00 96.25 83 LEU A CA 1
ATOM 652 C C . LEU A 1 83 ? 1.753 10.522 5.227 1.00 96.25 83 LEU A C 1
ATOM 654 O O . LEU A 1 83 ? 2.941 10.409 5.548 1.00 96.25 83 LEU A O 1
ATOM 658 N N . ARG A 1 84 ? 0.818 9.654 5.607 1.00 94.81 84 ARG A N 1
ATOM 659 C CA . ARG A 1 84 ? 1.066 8.360 6.247 1.00 94.81 84 ARG A CA 1
ATOM 660 C C . ARG A 1 84 ? 0.130 7.335 5.630 1.00 94.81 84 ARG A C 1
ATOM 662 O O . ARG A 1 84 ? -0.970 7.697 5.216 1.00 94.81 84 ARG A O 1
ATOM 669 N N . TYR A 1 85 ? 0.622 6.110 5.558 1.00 86.69 85 TYR A N 1
ATOM 670 C CA . TYR A 1 85 ? -0.134 4.941 5.150 1.00 86.69 85 TYR A CA 1
ATOM 671 C C . TYR A 1 85 ? -0.380 4.086 6.387 1.00 86.69 85 TYR A C 1
ATOM 673 O O . TYR A 1 85 ? 0.588 3.952 7.175 1.00 86.69 85 TYR A O 1
#